Protein AF-A0A0P6SRU5-F1 (afdb_monomer_lite)

Organism: NCBI:txid119224

Foldseek 3Di:
DPVPVVVVVVVVVVVVVVVVVVVVVVVVVVVVVVVVVVVVVVVVVVVVVVVVVVVVVVVVVVPPPDDPPDDDPVCCVQFWDDWDQDPVRWIWTATPVRDIDID

Sequence (103 aa):
MRLTSTTSFVSIFIVYVHYQKQYDTLVTACREKQKKLQEATSALKGQKSKQLRLDGFIQHLKQQDDLITDFNQELWQTSVERLDIKEDKKISLTFKNGVRIDL

pLDDT: mean 82.66, std 11.39, range [49.22, 96.31]

Structure (mmCIF, N/CA/C/O backbone):
data_AF-A0A0P6SRU5-F1
#
_entry.id   AF-A0A0P6SRU5-F1
#
loop_
_atom_site.group_PDB
_atom_site.id
_atom_site.type_symbol
_atom_site.label_atom_id
_atom_site.label_alt_id
_atom_site.label_comp_id
_atom_site.label_asym_id
_atom_site.label_entity_id
_atom_site.label_seq_id
_atom_site.pdbx_PDB_ins_code
_atom_site.Cartn_x
_atom_site.Cartn_y
_atom_site.Cartn_z
_atom_site.occupancy
_atom_site.B_iso_or_equiv
_atom_site.auth_seq_id
_atom_site.auth_comp_id
_atom_site.auth_asym_id
_atom_site.auth_atom_id
_atom_site.pdbx_PDB_model_num
ATOM 1 N N . MET A 1 1 ? 51.635 -3.157 -51.082 1.00 49.22 1 MET A N 1
ATOM 2 C CA . MET A 1 1 ? 50.365 -3.867 -50.807 1.00 49.22 1 MET A CA 1
ATOM 3 C C . MET A 1 1 ? 50.098 -3.888 -49.294 1.00 49.22 1 MET A C 1
ATOM 5 O O . MET A 1 1 ? 50.350 -4.883 -48.641 1.00 49.22 1 MET A O 1
ATOM 9 N N . ARG A 1 2 ? 49.698 -2.754 -48.697 1.00 51.66 2 ARG A N 1
ATOM 10 C CA . ARG A 1 2 ? 49.325 -2.652 -47.261 1.00 51.66 2 ARG A CA 1
ATOM 11 C C . ARG A 1 2 ? 48.122 -1.731 -47.002 1.00 51.66 2 ARG A C 1
ATOM 13 O O . ARG A 1 2 ? 47.619 -1.697 -45.892 1.00 51.66 2 ARG A O 1
ATOM 20 N N . LEU A 1 3 ? 47.639 -1.012 -48.019 1.00 49.69 3 LEU A N 1
ATOM 21 C CA . LEU A 1 3 ? 46.592 0.003 -47.867 1.00 49.69 3 LEU A CA 1
ATOM 22 C C . LEU A 1 3 ? 45.169 -0.588 -47.875 1.00 49.69 3 LEU A C 1
ATOM 24 O O . LEU A 1 3 ? 44.299 -0.058 -47.205 1.00 49.69 3 LEU A O 1
ATOM 28 N N . THR A 1 4 ? 44.925 -1.725 -48.536 1.00 54.84 4 THR A N 1
ATOM 29 C CA . THR A 1 4 ? 43.579 -2.330 -48.623 1.00 54.84 4 THR A CA 1
ATOM 30 C C . THR A 1 4 ? 43.135 -3.034 -47.335 1.00 54.84 4 THR A C 1
ATOM 32 O O . THR A 1 4 ? 41.960 -2.985 -46.980 1.00 54.84 4 THR A O 1
ATOM 35 N N . SER A 1 5 ? 44.068 -3.645 -46.596 1.00 55.62 5 SER A N 1
ATOM 36 C CA . SER A 1 5 ? 43.771 -4.340 -45.332 1.00 55.62 5 SER A CA 1
ATOM 37 C C . SER A 1 5 ? 43.403 -3.364 -44.213 1.00 55.62 5 SER A C 1
ATOM 39 O O . SER A 1 5 ? 42.483 -3.625 -43.441 1.00 55.62 5 SER A O 1
ATOM 41 N N . THR A 1 6 ? 44.093 -2.224 -44.139 1.00 62.38 6 THR A N 1
ATOM 42 C CA . THR A 1 6 ? 43.861 -1.210 -43.104 1.00 62.38 6 THR A CA 1
ATOM 43 C C . THR A 1 6 ? 42.551 -0.461 -43.348 1.00 62.38 6 THR A C 1
ATOM 45 O O . THR A 1 6 ? 41.788 -0.255 -42.410 1.00 62.38 6 THR A O 1
ATOM 48 N N . THR A 1 7 ? 42.227 -0.130 -44.604 1.00 63.41 7 THR A N 1
ATOM 49 C CA . THR A 1 7 ? 40.946 0.508 -44.958 1.00 63.41 7 THR A CA 1
ATOM 50 C C . THR A 1 7 ? 39.745 -0.400 -44.671 1.00 63.41 7 THR A C 1
ATOM 52 O O . THR A 1 7 ? 38.737 0.076 -44.151 1.00 63.41 7 THR A O 1
ATOM 55 N N . SER A 1 8 ? 39.858 -1.707 -44.933 1.00 67.19 8 SER A N 1
ATOM 56 C CA . SER A 1 8 ? 38.783 -2.672 -44.650 1.00 67.19 8 SER A CA 1
ATOM 57 C C . SER A 1 8 ? 38.536 -2.839 -43.143 1.00 67.19 8 SER A C 1
ATOM 59 O O . SER A 1 8 ? 37.396 -2.784 -42.683 1.00 67.19 8 SER A O 1
ATOM 61 N N . PHE A 1 9 ? 39.604 -2.933 -42.343 1.00 77.50 9 PHE A N 1
ATOM 62 C CA . PHE A 1 9 ? 39.497 -3.058 -40.886 1.00 77.50 9 PHE A CA 1
ATOM 63 C C . PHE A 1 9 ? 38.893 -1.810 -40.226 1.00 77.50 9 PHE A C 1
ATOM 65 O O . PHE A 1 9 ? 38.015 -1.925 -39.374 1.00 77.50 9 PHE A O 1
ATOM 72 N N . VAL A 1 10 ? 39.308 -0.613 -40.656 1.00 78.62 10 VAL A N 1
ATOM 73 C CA . VAL A 1 10 ? 38.757 0.654 -40.146 1.00 78.62 10 VAL A CA 1
ATOM 74 C C . VAL A 1 10 ? 37.270 0.784 -40.485 1.00 78.62 10 VAL A C 1
ATOM 76 O O . VAL A 1 10 ? 36.490 1.204 -39.636 1.00 78.62 10 VAL A O 1
ATOM 79 N N . SER A 1 11 ? 36.850 0.376 -41.686 1.00 81.94 11 SER A N 1
ATOM 80 C CA . SER A 1 11 ? 35.438 0.423 -42.081 1.00 81.94 11 SER A CA 1
ATOM 81 C C . SER A 1 11 ? 34.571 -0.525 -41.240 1.00 81.94 11 SER A C 1
ATOM 83 O O . SER A 1 11 ? 33.546 -0.105 -40.704 1.00 81.94 11 SER A O 1
ATOM 85 N N . ILE A 1 12 ? 35.024 -1.766 -41.024 1.00 82.25 12 ILE A N 1
ATOM 86 C CA . ILE A 1 12 ? 34.338 -2.738 -40.155 1.00 82.25 12 ILE A CA 1
ATOM 87 C C . ILE A 1 12 ? 34.268 -2.227 -38.713 1.00 82.25 12 ILE A C 1
ATOM 89 O O . ILE A 1 12 ? 33.218 -2.319 -38.080 1.00 82.25 12 ILE A O 1
ATOM 93 N N . PHE A 1 13 ? 35.354 -1.645 -38.202 1.00 89.19 13 PHE A N 1
ATOM 94 C CA . PHE A 1 13 ? 35.386 -1.082 -36.855 1.00 89.19 13 PHE A CA 1
ATOM 95 C C . PHE A 1 13 ? 34.397 0.082 -36.692 1.00 89.19 13 PHE A C 1
ATOM 97 O O . PHE A 1 13 ? 33.670 0.130 -35.703 1.00 89.19 13 PHE A O 1
ATOM 104 N N . ILE A 1 14 ? 34.295 0.981 -37.677 1.00 88.19 14 ILE A N 1
ATOM 105 C CA . ILE A 1 14 ? 33.317 2.082 -37.658 1.00 88.19 14 ILE A CA 1
ATOM 106 C C . ILE A 1 14 ? 31.880 1.541 -37.651 1.00 88.19 14 ILE A C 1
ATOM 108 O O . ILE A 1 14 ? 31.052 2.010 -36.868 1.00 88.19 14 ILE A O 1
ATOM 112 N N . VAL A 1 15 ? 31.585 0.535 -38.481 1.00 90.12 15 VAL A N 1
ATOM 113 C CA . VAL A 1 15 ? 30.259 -0.107 -38.524 1.00 90.12 15 VAL A CA 1
ATOM 114 C C . VAL A 1 15 ? 29.941 -0.792 -37.196 1.00 90.12 15 VAL A C 1
ATOM 116 O O . VAL A 1 15 ? 28.841 -0.626 -36.670 1.00 90.12 15 VAL A O 1
ATOM 119 N N . TYR A 1 16 ? 30.909 -1.503 -36.617 1.00 91.88 16 TYR A N 1
ATOM 120 C CA . TYR A 1 16 ? 30.761 -2.163 -35.323 1.00 91.88 16 TYR A CA 1
ATOM 121 C C . TYR A 1 16 ? 30.463 -1.160 -34.202 1.00 91.88 16 TYR A C 1
ATOM 123 O O . TYR A 1 16 ? 29.503 -1.339 -33.457 1.00 91.88 16 TYR A O 1
ATOM 131 N N . VAL A 1 17 ? 31.224 -0.064 -34.120 1.00 91.94 17 VAL A N 1
ATOM 132 C CA . VAL A 1 17 ? 31.014 0.991 -33.116 1.00 91.94 17 VAL A CA 1
ATOM 133 C C . VAL A 1 17 ? 29.647 1.661 -33.292 1.00 91.94 17 VAL A C 1
ATOM 135 O O . VAL A 1 17 ? 28.957 1.925 -32.305 1.00 91.94 17 VAL A O 1
ATOM 138 N N . HIS A 1 18 ? 29.216 1.905 -34.534 1.00 91.62 18 HIS A N 1
ATOM 139 C CA . HIS A 1 18 ? 27.888 2.457 -34.802 1.00 91.62 18 HIS A CA 1
ATOM 140 C C . HIS A 1 18 ? 26.778 1.507 -34.339 1.00 91.62 18 HIS A C 1
ATOM 142 O O . HIS A 1 18 ? 25.842 1.930 -33.660 1.00 91.62 18 HIS A O 1
ATOM 148 N N . TYR A 1 19 ? 26.901 0.222 -34.668 1.00 92.19 19 TYR A N 1
ATOM 149 C CA . TYR A 1 19 ? 25.939 -0.798 -34.267 1.00 92.19 19 TYR A CA 1
ATOM 150 C C . TYR A 1 19 ? 25.869 -0.947 -32.744 1.00 92.19 19 TYR A C 1
ATOM 152 O O . TYR A 1 19 ? 24.776 -0.943 -32.176 1.00 92.19 19 TYR A O 1
ATOM 160 N N . GLN A 1 20 ? 27.022 -0.994 -32.070 1.00 93.62 20 GLN A N 1
ATOM 161 C CA . GLN A 1 20 ? 27.089 -1.100 -30.614 1.00 93.62 20 GLN A CA 1
ATOM 162 C C . GLN A 1 20 ? 26.365 0.072 -29.940 1.00 93.62 20 GLN A C 1
ATOM 164 O O . GLN A 1 20 ? 25.573 -0.137 -29.029 1.00 93.62 20 GLN A O 1
ATOM 169 N N . LYS A 1 21 ? 26.538 1.300 -30.444 1.00 93.88 21 LYS A N 1
ATOM 170 C CA . LYS A 1 21 ? 25.867 2.486 -29.894 1.00 93.88 21 LYS A CA 1
ATOM 171 C C . LYS A 1 21 ? 24.339 2.412 -30.004 1.00 93.88 21 LYS A C 1
ATOM 173 O O . LYS A 1 21 ? 23.633 2.799 -29.071 1.00 93.88 21 LYS A O 1
ATOM 178 N N . GLN A 1 22 ? 23.824 1.929 -31.134 1.00 93.81 22 GLN A N 1
ATOM 179 C CA . GLN A 1 22 ? 22.381 1.747 -31.335 1.00 93.81 22 GLN A CA 1
ATOM 180 C C . GLN A 1 22 ? 21.833 0.657 -30.408 1.00 93.81 22 GLN A C 1
ATOM 182 O O . GLN A 1 22 ? 20.794 0.836 -29.771 1.00 93.81 22 GLN A O 1
ATOM 187 N N . TYR A 1 23 ? 22.570 -0.446 -30.282 1.00 94.38 23 TYR A N 1
ATOM 188 C CA . TYR A 1 23 ? 22.219 -1.541 -29.389 1.00 94.38 23 TYR A CA 1
ATOM 189 C C . TYR A 1 23 ? 22.206 -1.103 -27.918 1.00 94.38 23 TYR A C 1
ATOM 191 O O . TYR A 1 23 ? 21.214 -1.313 -27.222 1.00 94.38 23 TYR A O 1
ATOM 199 N N . ASP A 1 24 ? 23.253 -0.415 -27.461 1.00 95.06 24 ASP A N 1
ATOM 200 C CA . ASP A 1 24 ? 23.375 0.081 -26.087 1.00 95.06 24 ASP A CA 1
ATOM 201 C C . ASP A 1 24 ? 22.248 1.065 -25.744 1.00 95.06 24 ASP A C 1
ATOM 203 O O . ASP A 1 24 ? 21.680 1.022 -24.647 1.00 95.06 24 ASP A O 1
ATOM 207 N N . THR A 1 25 ? 21.856 1.904 -26.707 1.00 94.94 25 THR A N 1
ATOM 208 C CA . THR A 1 25 ? 20.708 2.813 -26.573 1.00 94.94 25 THR A CA 1
ATOM 209 C C . THR A 1 25 ? 19.410 2.033 -26.355 1.00 94.94 25 THR A C 1
ATOM 211 O O . THR A 1 25 ? 18.643 2.334 -25.436 1.00 94.94 25 THR A O 1
ATOM 214 N N . LEU A 1 26 ? 19.176 0.991 -27.158 1.00 93.38 26 LEU A N 1
ATOM 215 C CA . LEU A 1 26 ? 17.974 0.165 -27.064 1.00 93.38 26 LEU A CA 1
ATOM 216 C C . LEU A 1 26 ? 17.919 -0.618 -25.744 1.00 93.38 26 LEU A C 1
ATOM 218 O O . LEU A 1 26 ? 16.875 -0.659 -25.088 1.00 93.38 26 LEU A O 1
ATOM 222 N N . VAL A 1 27 ? 19.047 -1.195 -25.321 1.00 95.75 27 VAL A N 1
ATOM 223 C CA . VAL A 1 27 ? 19.161 -1.916 -24.046 1.00 95.75 27 VAL A CA 1
ATOM 224 C C . VAL A 1 27 ? 18.910 -0.978 -22.872 1.00 95.75 27 VAL A C 1
ATOM 226 O O . VAL A 1 27 ? 18.184 -1.345 -21.947 1.00 95.75 27 VAL A O 1
ATOM 229 N N . THR A 1 28 ? 19.453 0.239 -22.914 1.00 95.19 28 THR A N 1
ATOM 230 C CA . THR A 1 28 ? 19.244 1.243 -21.861 1.00 95.19 28 THR A CA 1
ATOM 231 C C . THR A 1 28 ? 17.765 1.605 -21.746 1.00 95.19 28 THR A C 1
ATOM 233 O O . THR A 1 28 ? 17.187 1.478 -20.666 1.00 95.19 28 THR A O 1
ATOM 236 N N . ALA A 1 29 ? 17.108 1.925 -22.865 1.00 95.12 29 ALA A N 1
ATOM 237 C CA . ALA A 1 29 ? 15.680 2.234 -22.880 1.00 95.12 29 ALA A CA 1
ATOM 238 C C . ALA A 1 29 ? 14.811 1.057 -22.394 1.00 95.12 29 ALA A C 1
ATOM 240 O O . ALA A 1 29 ? 13.817 1.253 -21.690 1.00 95.12 29 ALA A O 1
ATOM 241 N N . CYS A 1 30 ? 15.181 -0.180 -22.738 1.00 95.06 30 CYS A N 1
ATOM 242 C CA . CYS A 1 30 ? 14.482 -1.374 -22.268 1.00 95.06 30 CYS A CA 1
ATOM 243 C C . CYS A 1 30 ? 14.639 -1.565 -20.753 1.00 95.06 30 CYS A C 1
ATOM 245 O O . CYS A 1 30 ? 13.648 -1.798 -20.057 1.00 95.06 30 CYS A O 1
ATOM 247 N N . ARG A 1 31 ? 15.860 -1.418 -20.223 1.00 94.81 31 ARG A N 1
ATOM 248 C CA . ARG A 1 31 ? 16.139 -1.524 -18.781 1.00 94.81 31 ARG A CA 1
ATOM 249 C C . ARG A 1 31 ? 15.388 -0.467 -17.978 1.00 94.81 31 ARG A C 1
ATOM 251 O O . ARG A 1 31 ? 14.818 -0.786 -16.938 1.00 94.81 31 ARG A O 1
ATOM 258 N N . GLU A 1 32 ? 15.325 0.766 -18.471 1.00 96.31 32 GLU A N 1
ATOM 259 C CA . GLU A 1 32 ? 14.559 1.835 -17.824 1.00 96.31 32 GLU A CA 1
ATOM 260 C C . GLU A 1 32 ? 13.062 1.518 -17.755 1.00 96.31 32 GLU A C 1
ATOM 262 O O . GLU A 1 32 ? 12.439 1.677 -16.702 1.00 96.31 32 GLU A O 1
ATOM 267 N N . LYS A 1 33 ? 12.475 1.029 -18.855 1.00 94.06 33 LYS A N 1
ATOM 268 C CA . LYS A 1 33 ? 11.065 0.610 -18.878 1.00 94.06 33 LYS A CA 1
ATOM 269 C C . LYS A 1 33 ? 10.807 -0.561 -17.929 1.00 94.06 33 LYS A C 1
ATOM 271 O O . LYS A 1 33 ? 9.818 -0.537 -17.199 1.00 94.06 33 LYS A O 1
ATOM 276 N N . GLN A 1 34 ? 11.702 -1.548 -17.896 1.00 93.94 34 GLN A N 1
ATOM 277 C CA . GLN A 1 34 ? 11.603 -2.691 -16.988 1.00 93.94 34 GLN A CA 1
ATOM 278 C C . GLN A 1 34 ? 11.645 -2.253 -15.519 1.00 93.94 34 GLN A C 1
ATOM 280 O O . GLN A 1 34 ? 10.831 -2.718 -14.723 1.00 93.94 34 GLN A O 1
ATOM 285 N N . LYS A 1 35 ? 12.536 -1.317 -15.169 1.00 96.00 35 LYS A N 1
ATOM 286 C CA . LYS A 1 35 ? 12.631 -0.767 -13.811 1.00 96.00 35 LYS A CA 1
ATOM 287 C C . LYS A 1 35 ? 11.328 -0.086 -13.387 1.00 96.00 35 LYS A C 1
ATOM 289 O O . LYS A 1 35 ? 10.779 -0.422 -12.341 1.00 96.00 35 LYS A O 1
ATOM 294 N N . LYS A 1 36 ? 10.780 0.795 -14.234 1.00 94.88 36 LYS A N 1
ATOM 295 C CA . LYS A 1 36 ? 9.496 1.472 -13.968 1.00 94.88 36 LYS A CA 1
ATOM 296 C C . LYS A 1 36 ? 8.348 0.476 -13.781 1.00 94.88 36 LYS A C 1
ATOM 298 O O . LYS A 1 36 ? 7.513 0.649 -12.896 1.00 94.88 36 LYS A O 1
ATOM 303 N N . LEU A 1 37 ? 8.318 -0.590 -14.582 1.00 93.69 37 LEU A N 1
ATOM 304 C CA . LEU A 1 37 ? 7.311 -1.645 -14.460 1.00 93.69 37 LEU A CA 1
ATOM 305 C C . LEU A 1 37 ? 7.444 -2.413 -13.138 1.00 93.69 37 LEU A C 1
ATOM 307 O O . LEU A 1 37 ? 6.437 -2.686 -12.482 1.00 93.69 37 LEU A O 1
ATOM 311 N N . GLN A 1 38 ? 8.668 -2.741 -12.723 1.00 94.31 38 GLN A N 1
ATOM 312 C CA . GLN A 1 38 ? 8.922 -3.421 -11.454 1.00 94.31 38 GLN A CA 1
ATOM 313 C C . GLN A 1 38 ? 8.507 -2.561 -10.250 1.00 94.31 38 GLN A C 1
ATOM 315 O O . GLN A 1 38 ? 7.882 -3.071 -9.316 1.00 94.31 38 GLN A O 1
ATOM 320 N N . GLU A 1 39 ? 8.807 -1.262 -10.282 1.00 93.56 39 GLU A N 1
ATOM 321 C CA . GLU A 1 39 ? 8.407 -0.302 -9.247 1.00 93.56 39 GLU A CA 1
ATOM 322 C C . 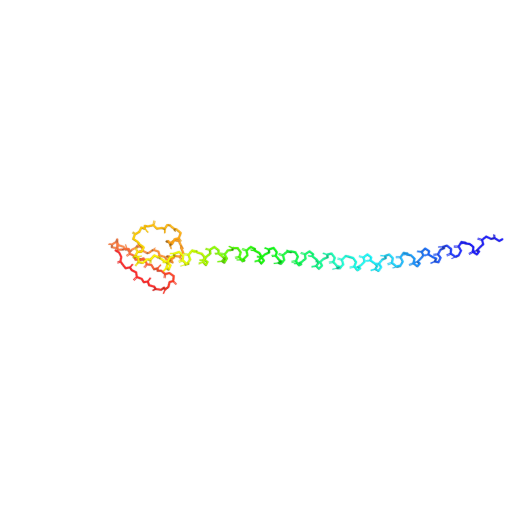GLU A 1 39 ? 6.879 -0.207 -9.141 1.00 93.56 39 GLU A C 1
ATOM 324 O O . GLU A 1 39 ? 6.319 -0.397 -8.059 1.00 93.56 39 GLU A O 1
ATOM 329 N N . ALA A 1 40 ? 6.189 -0.020 -10.272 1.00 90.94 40 ALA A N 1
ATOM 330 C CA . ALA A 1 40 ? 4.728 0.037 -10.318 1.00 90.94 40 ALA A CA 1
ATOM 331 C C . ALA A 1 40 ? 4.078 -1.268 -9.825 1.00 90.94 40 ALA A C 1
ATOM 333 O O . ALA A 1 40 ? 3.134 -1.243 -9.034 1.00 90.94 40 ALA A O 1
ATOM 334 N N . THR A 1 41 ? 4.618 -2.420 -10.232 1.00 90.62 41 THR A N 1
ATOM 335 C CA . THR A 1 41 ? 4.134 -3.739 -9.792 1.00 90.62 41 THR A CA 1
ATOM 336 C C . THR A 1 41 ? 4.306 -3.923 -8.286 1.00 90.62 41 THR A C 1
ATOM 338 O O . THR A 1 41 ? 3.416 -4.445 -7.614 1.00 90.62 41 THR A O 1
ATOM 341 N N . SER A 1 42 ? 5.429 -3.465 -7.732 1.00 89.06 42 SER A N 1
ATOM 342 C CA . SER A 1 42 ? 5.703 -3.545 -6.295 1.00 89.06 42 SER A CA 1
ATOM 343 C C . SER A 1 42 ? 4.753 -2.655 -5.492 1.00 89.06 42 SER A C 1
ATOM 345 O O . SER A 1 42 ? 4.191 -3.105 -4.490 1.00 89.06 42 SER A O 1
ATOM 347 N N . ALA A 1 43 ? 4.499 -1.431 -5.963 1.00 86.81 43 ALA A N 1
ATOM 348 C CA . ALA A 1 43 ? 3.521 -0.530 -5.356 1.00 86.81 43 ALA A CA 1
ATOM 349 C C . ALA A 1 43 ? 2.108 -1.139 -5.368 1.00 86.81 43 ALA A C 1
ATOM 351 O O . ALA A 1 43 ? 1.429 -1.172 -4.338 1.00 86.81 43 ALA A O 1
ATOM 352 N N . LEU A 1 44 ? 1.700 -1.713 -6.503 1.00 87.50 44 LEU A N 1
ATOM 353 C CA . LEU A 1 44 ? 0.402 -2.366 -6.664 1.00 87.50 44 LEU A CA 1
ATOM 354 C C . LEU A 1 44 ? 0.265 -3.609 -5.774 1.00 87.50 44 LEU A C 1
ATOM 356 O O . LEU A 1 44 ? -0.787 -3.823 -5.173 1.00 87.50 44 LEU A O 1
ATOM 360 N N . LYS A 1 45 ? 1.332 -4.405 -5.619 1.00 87.62 45 LYS A N 1
ATOM 361 C CA . LYS A 1 45 ? 1.358 -5.533 -4.675 1.00 87.62 45 LYS A CA 1
ATOM 362 C C . LYS A 1 45 ? 1.155 -5.052 -3.237 1.00 87.62 45 LYS A C 1
ATOM 364 O O . LYS A 1 45 ? 0.354 -5.633 -2.511 1.00 87.62 45 LYS A O 1
ATOM 369 N N . GLY A 1 46 ? 1.827 -3.970 -2.838 1.00 80.62 46 GLY A N 1
ATOM 370 C CA . GLY A 1 46 ? 1.655 -3.364 -1.516 1.00 80.62 46 GLY A CA 1
ATOM 371 C C . GLY A 1 46 ? 0.221 -2.891 -1.260 1.00 80.62 46 GLY A C 1
ATOM 372 O O . GLY A 1 46 ? -0.328 -3.142 -0.185 1.00 80.62 46 GLY A O 1
ATOM 373 N N . GLN A 1 47 ? -0.406 -2.256 -2.253 1.00 83.00 47 GLN A N 1
ATOM 374 C CA . GLN A 1 47 ? -1.801 -1.817 -2.178 1.00 83.00 47 GLN A CA 1
ATOM 375 C C . GLN A 1 47 ? -2.772 -3.001 -2.079 1.00 83.00 47 GLN A C 1
ATOM 377 O O . GLN A 1 47 ? -3.612 -3.017 -1.181 1.00 83.00 47 GLN A O 1
ATOM 382 N N . LYS A 1 48 ? -2.614 -4.026 -2.927 1.00 79.19 48 LYS A N 1
ATOM 383 C CA . LYS A 1 48 ? -3.441 -5.243 -2.886 1.00 79.19 48 LYS A CA 1
ATOM 384 C C . LYS A 1 48 ? -3.343 -5.966 -1.546 1.00 79.19 48 LYS A C 1
ATOM 386 O O . LYS A 1 48 ? -4.361 -6.369 -0.999 1.00 79.19 48 LYS A O 1
ATOM 391 N N . SER A 1 49 ? -2.145 -6.079 -0.973 1.00 76.12 49 SER A N 1
ATOM 392 C CA . SER A 1 49 ? -1.978 -6.690 0.350 1.00 76.12 49 SER A CA 1
ATOM 393 C C . SER A 1 49 ? -2.673 -5.899 1.460 1.00 76.12 49 SER A C 1
ATOM 395 O O . SER A 1 49 ? -3.174 -6.500 2.404 1.00 76.12 49 SER A O 1
ATOM 397 N N . LYS A 1 50 ? -2.706 -4.560 1.378 1.00 72.69 50 LYS A N 1
ATOM 398 C CA . LYS A 1 50 ? -3.469 -3.728 2.325 1.00 72.69 50 LYS A CA 1
ATOM 399 C C . LYS A 1 50 ? -4.973 -3.946 2.162 1.00 72.69 50 LYS A C 1
ATOM 401 O O . LYS A 1 50 ? -5.655 -4.121 3.165 1.00 72.69 50 LYS A O 1
ATOM 406 N N . GLN A 1 51 ? -5.456 -3.979 0.921 1.00 73.50 51 GLN A N 1
ATOM 407 C CA . GLN A 1 51 ? -6.864 -4.217 0.609 1.00 73.50 51 GLN A CA 1
ATOM 408 C 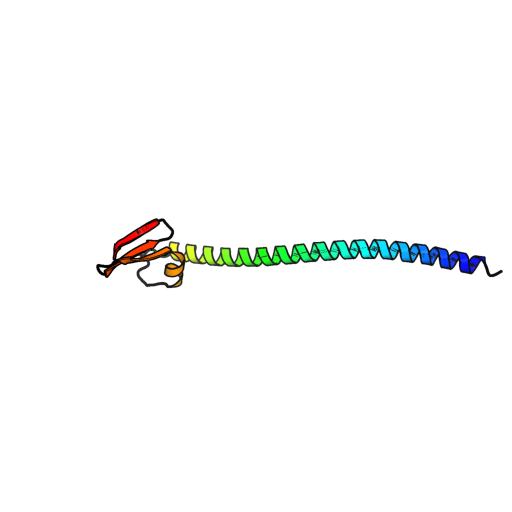C . GLN A 1 51 ? -7.336 -5.581 1.128 1.00 73.50 51 GLN A C 1
ATOM 410 O O . GLN A 1 51 ? -8.299 -5.630 1.877 1.00 73.50 51 GLN A O 1
ATOM 415 N N . LEU A 1 52 ? -6.598 -6.660 0.847 1.00 76.94 52 LEU A N 1
ATOM 416 C CA . LEU A 1 52 ? -6.943 -8.007 1.321 1.00 76.94 52 LEU A CA 1
ATOM 417 C C . LEU A 1 52 ? -7.049 -8.100 2.851 1.00 76.94 52 LEU A C 1
ATOM 419 O O . LEU A 1 52 ? -7.917 -8.799 3.364 1.00 76.94 52 LEU A O 1
ATOM 423 N N . ARG A 1 53 ? -6.184 -7.389 3.590 1.00 72.12 53 AR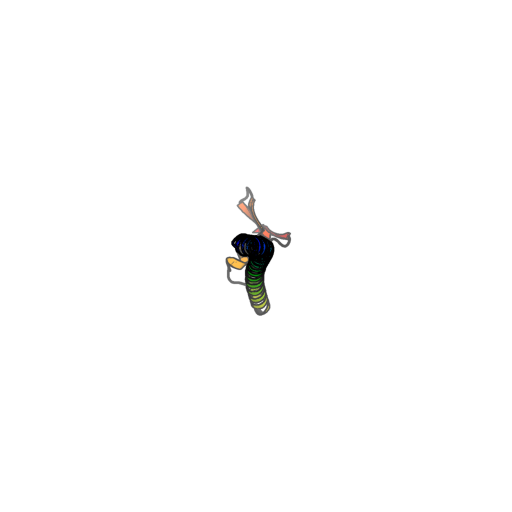G A N 1
ATOM 424 C CA . ARG A 1 53 ? -6.276 -7.337 5.058 1.00 72.12 53 ARG A CA 1
ATOM 425 C C . ARG A 1 53 ? -7.535 -6.615 5.528 1.00 72.12 53 ARG A C 1
ATOM 427 O O . ARG A 1 53 ? -8.178 -7.090 6.456 1.00 72.12 53 ARG A O 1
ATOM 434 N N . LEU A 1 54 ? -7.881 -5.495 4.894 1.00 72.25 54 LEU A N 1
ATOM 435 C CA . LEU A 1 54 ? -9.099 -4.750 5.216 1.00 72.25 54 LEU A CA 1
ATOM 436 C C . L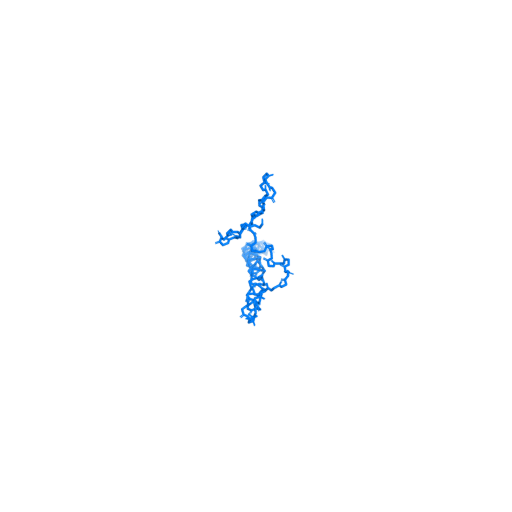EU A 1 54 ? -10.357 -5.548 4.868 1.00 72.25 54 LEU A C 1
ATOM 438 O O . LEU A 1 54 ? -11.277 -5.592 5.674 1.00 72.25 54 LEU A O 1
ATOM 442 N N . ASP A 1 55 ? -10.378 -6.223 3.721 1.00 73.12 55 ASP A N 1
ATOM 443 C CA . ASP A 1 55 ? -11.506 -7.061 3.309 1.00 73.12 55 ASP A CA 1
ATOM 444 C C . ASP A 1 55 ? -11.713 -8.224 4.291 1.00 73.12 55 ASP A C 1
ATOM 446 O O . ASP A 1 55 ? -12.837 -8.468 4.728 1.00 73.12 55 ASP A O 1
ATOM 450 N N . GLY A 1 56 ? -10.628 -8.890 4.708 1.00 76.19 56 GLY A N 1
ATOM 451 C CA . GLY A 1 56 ? -10.682 -9.946 5.723 1.00 76.19 56 GLY A CA 1
ATOM 452 C C . GLY A 1 56 ? -11.161 -9.435 7.083 1.00 76.19 56 GLY A C 1
ATOM 453 O O . GLY A 1 56 ? -11.977 -10.081 7.736 1.00 76.19 56 GLY A O 1
ATOM 454 N N . PHE A 1 57 ? -10.716 -8.243 7.481 1.00 70.88 57 PHE A N 1
ATOM 455 C CA . PHE A 1 57 ? -11.183 -7.587 8.697 1.00 70.88 57 PHE A CA 1
ATOM 456 C C . PHE A 1 57 ? -12.681 -7.259 8.636 1.00 70.88 57 PHE A C 1
ATOM 458 O O . PHE A 1 57 ? -13.424 -7.629 9.537 1.00 70.88 57 PHE A O 1
ATOM 465 N N . ILE A 1 58 ? -13.159 -6.654 7.543 1.00 75.31 58 ILE A N 1
ATOM 466 C CA . ILE A 1 58 ? -14.587 -6.362 7.334 1.00 75.31 58 ILE A CA 1
ATOM 467 C C . ILE A 1 58 ? -15.415 -7.649 7.339 1.00 75.31 58 ILE A C 1
ATOM 469 O O . ILE A 1 58 ? -16.508 -7.676 7.901 1.00 75.31 58 ILE A O 1
ATOM 473 N N . GLN A 1 59 ? -14.917 -8.717 6.713 1.00 78.12 59 GLN A N 1
ATOM 474 C CA . GLN A 1 59 ? -15.598 -10.005 6.710 1.00 78.12 59 GLN A CA 1
ATOM 475 C C . GLN A 1 59 ? -15.715 -10.580 8.124 1.00 78.12 59 GLN A C 1
ATOM 477 O O . GLN A 1 59 ? -16.782 -11.075 8.471 1.00 78.12 59 GLN A O 1
ATOM 482 N N . HIS A 1 60 ? -14.664 -10.469 8.939 1.00 76.69 60 HIS A N 1
ATOM 483 C CA . HIS A 1 60 ? -14.704 -10.895 10.334 1.00 76.69 60 HIS A CA 1
ATOM 484 C C . HIS A 1 60 ? -15.784 -10.141 11.118 1.00 76.69 60 HIS A C 1
ATOM 486 O O . HIS A 1 60 ? -16.602 -10.778 11.770 1.00 76.69 60 HIS A O 1
ATOM 492 N N . LEU A 1 61 ? -15.869 -8.813 10.964 1.00 73.19 61 LEU A N 1
ATOM 493 C CA . LEU A 1 61 ? -16.913 -8.001 11.609 1.00 73.19 61 LEU A CA 1
ATOM 494 C C . LEU A 1 61 ? -18.325 -8.413 11.176 1.00 73.19 61 LEU A C 1
ATOM 496 O O . LEU A 1 61 ? -19.226 -8.470 12.000 1.00 73.19 61 LEU A O 1
ATOM 500 N N . LYS A 1 62 ? -18.527 -8.716 9.888 1.00 73.81 62 LYS A N 1
ATOM 501 C CA . LYS A 1 62 ? -19.831 -9.153 9.359 1.00 73.81 62 LYS A CA 1
ATOM 502 C C . LYS A 1 62 ? -20.259 -10.541 9.837 1.00 73.81 62 LYS A C 1
ATOM 504 O O . LYS A 1 62 ? -21.440 -10.849 9.754 1.00 73.81 62 LYS A O 1
ATOM 509 N N . GLN A 1 63 ? -19.311 -11.388 10.234 1.00 80.62 63 GLN A N 1
ATOM 510 C CA . GLN A 1 63 ? -19.573 -12.737 10.743 1.00 80.62 63 GLN A CA 1
ATOM 511 C C . GLN A 1 63 ? -19.885 -12.752 12.243 1.00 80.62 63 GLN A C 1
ATOM 513 O O . GLN A 1 63 ? -20.278 -13.794 12.758 1.00 80.62 63 GLN A O 1
ATOM 518 N N . GLN A 1 64 ? -19.685 -11.637 12.949 1.00 72.44 64 GLN A N 1
ATOM 519 C CA . GLN A 1 64 ? -20.117 -11.519 14.336 1.00 72.44 64 GLN A CA 1
ATOM 520 C C . GLN A 1 64 ? -21.628 -11.259 14.357 1.00 72.44 64 GLN A C 1
ATOM 522 O O . GLN A 1 64 ? -22.085 -10.224 13.878 1.00 72.44 64 GLN A O 1
ATOM 527 N N . ASP A 1 65 ? -22.392 -12.220 14.883 1.00 62.75 65 ASP A N 1
ATOM 528 C CA . ASP A 1 65 ? -23.853 -12.118 15.038 1.00 62.75 65 ASP A CA 1
ATOM 529 C C . ASP A 1 65 ? -24.260 -11.188 16.199 1.00 62.75 65 ASP A C 1
ATOM 531 O O . ASP A 1 65 ? -25.375 -10.667 16.217 1.00 62.75 65 ASP A O 1
ATOM 535 N N . ASP A 1 66 ? -23.344 -10.943 17.141 1.00 69.62 66 ASP A N 1
ATOM 536 C CA . ASP A 1 66 ? -23.538 -10.056 18.288 1.00 69.62 66 ASP A CA 1
ATOM 537 C C . ASP A 1 66 ? -22.875 -8.686 18.088 1.00 69.62 66 ASP A C 1
ATOM 539 O O . ASP A 1 66 ? -21.893 -8.527 17.356 1.00 69.62 66 ASP A O 1
ATOM 543 N N . LEU A 1 67 ? -23.410 -7.679 18.789 1.00 66.44 67 LEU A N 1
ATOM 544 C CA . LEU A 1 67 ? -22.784 -6.362 18.914 1.00 66.44 67 LEU A CA 1
ATOM 545 C C . LEU A 1 67 ? -21.321 -6.522 19.340 1.00 66.44 67 LEU A C 1
ATOM 547 O O . LEU A 1 67 ? -21.006 -7.291 20.243 1.00 66.44 67 LEU A O 1
ATOM 551 N N . ILE A 1 68 ? -20.428 -5.747 18.724 1.00 69.00 68 ILE A N 1
ATOM 552 C CA . ILE A 1 68 ? -19.030 -5.671 19.154 1.00 69.00 68 ILE A CA 1
ATOM 553 C C . ILE A 1 68 ? -19.010 -4.972 20.514 1.00 69.00 68 ILE A C 1
ATOM 555 O O . ILE A 1 68 ? -19.015 -3.744 20.596 1.00 69.00 68 ILE A O 1
ATOM 559 N N . THR A 1 69 ? -19.064 -5.763 21.580 1.00 69.06 69 THR A N 1
ATOM 560 C CA . THR A 1 69 ? -19.131 -5.271 22.959 1.00 69.06 69 THR A CA 1
ATOM 561 C C . THR A 1 69 ? -17.755 -5.052 23.575 1.00 69.06 69 THR A C 1
ATOM 563 O O . THR A 1 69 ? -17.626 -4.259 24.505 1.00 69.06 69 THR A O 1
ATOM 566 N N . ASP A 1 70 ? -16.724 -5.715 23.048 1.00 72.31 70 ASP A N 1
ATOM 567 C CA . ASP A 1 70 ? -15.350 -5.557 23.515 1.00 72.31 70 ASP A CA 1
ATOM 568 C C . ASP A 1 70 ? -14.645 -4.391 22.822 1.00 72.31 70 ASP A C 1
ATOM 570 O O . ASP A 1 70 ? -14.735 -4.191 21.606 1.00 72.31 70 ASP A O 1
ATOM 574 N N . PHE A 1 71 ? -13.886 -3.625 23.606 1.00 66.75 71 PHE A N 1
ATOM 575 C CA . PHE A 1 71 ? -13.067 -2.550 23.067 1.00 66.75 71 PHE A CA 1
ATOM 576 C C . PHE A 1 71 ? -11.976 -3.115 22.151 1.00 66.75 71 PHE A C 1
ATOM 578 O O . PHE A 1 71 ? -11.105 -3.873 22.578 1.00 66.75 71 PHE A O 1
ATOM 585 N N . ASN A 1 72 ? -11.977 -2.673 20.896 1.00 76.00 72 ASN A N 1
ATOM 586 C CA . ASN A 1 72 ? -10.939 -2.982 19.924 1.00 76.00 72 ASN A CA 1
ATOM 587 C C . ASN A 1 72 ? -10.270 -1.683 19.463 1.00 76.00 72 ASN A C 1
ATOM 589 O O . ASN A 1 72 ? -10.891 -0.824 18.833 1.00 76.00 72 ASN A O 1
ATOM 593 N N . GLN A 1 73 ? -8.977 -1.554 19.758 1.00 76.44 73 GLN A N 1
ATOM 594 C CA . GLN A 1 73 ? -8.191 -0.365 19.443 1.00 76.44 73 GLN A CA 1
ATOM 595 C C . GLN A 1 73 ? -8.093 -0.088 17.933 1.00 76.44 73 GLN A C 1
ATOM 597 O O . GLN A 1 73 ? -8.130 1.074 17.528 1.00 76.44 73 GLN A O 1
ATOM 602 N N . GLU A 1 74 ? -7.994 -1.119 17.088 1.00 76.25 74 GLU A N 1
ATOM 603 C CA . GLU A 1 74 ? -7.939 -0.949 15.629 1.00 76.25 74 GLU A CA 1
ATOM 604 C C . GLU A 1 74 ? -9.281 -0.444 15.080 1.00 76.25 74 GLU A C 1
ATOM 606 O O . GLU A 1 74 ? -9.318 0.473 14.252 1.00 76.25 74 GLU A O 1
ATOM 611 N N . LEU A 1 75 ? -10.399 -0.967 15.598 1.00 76.81 75 LEU A N 1
ATOM 612 C CA . LEU A 1 75 ? -11.735 -0.450 15.281 1.00 76.81 75 LEU A CA 1
ATOM 613 C C . LEU A 1 75 ? -11.898 0.992 15.743 1.00 76.81 75 LEU A C 1
ATOM 615 O O . LEU A 1 75 ? -12.396 1.828 14.992 1.00 76.81 75 LEU A O 1
ATOM 619 N N . TRP A 1 76 ? -11.436 1.307 16.948 1.00 79.06 76 TRP A N 1
ATOM 620 C CA . TRP A 1 76 ? -11.518 2.654 17.495 1.00 79.06 76 TRP A CA 1
ATOM 621 C C . TRP A 1 76 ? -10.759 3.669 16.629 1.00 79.06 76 TRP A C 1
ATOM 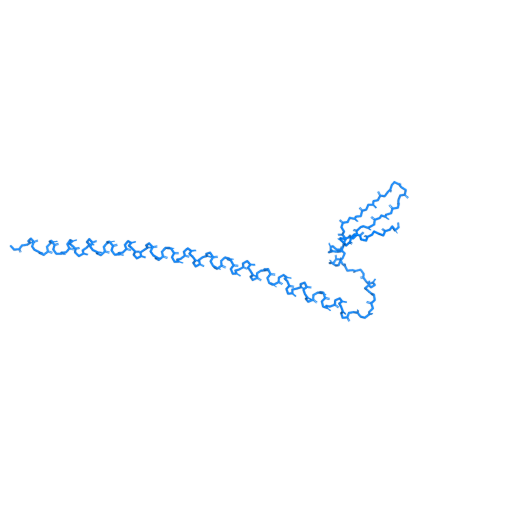623 O O . TRP A 1 76 ? -11.320 4.687 16.227 1.00 79.06 76 TRP A O 1
ATOM 633 N N . GLN A 1 77 ? -9.513 3.361 16.254 1.00 79.25 77 GLN A N 1
ATOM 634 C CA . GLN A 1 77 ? -8.682 4.228 15.405 1.00 79.25 77 GLN A CA 1
ATOM 635 C C . GLN A 1 77 ? -9.245 4.406 13.986 1.00 79.25 77 GLN A C 1
ATOM 637 O O . GLN A 1 77 ? -9.072 5.453 13.349 1.00 79.25 77 GLN A O 1
ATOM 642 N N . THR A 1 78 ? -9.911 3.381 13.457 1.00 80.31 78 THR A N 1
ATOM 643 C CA . THR A 1 78 ? -10.521 3.449 12.126 1.00 80.31 78 THR A CA 1
ATOM 644 C C . THR A 1 78 ? -11.868 4.163 12.142 1.00 80.31 78 THR A C 1
ATOM 646 O O . THR A 1 78 ? -12.151 4.871 11.175 1.00 80.31 78 THR A O 1
ATOM 649 N N . SER A 1 79 ? -12.635 4.064 13.230 1.00 83.25 79 SER A N 1
ATOM 650 C CA . SER A 1 79 ? -14.015 4.557 13.320 1.00 83.25 79 SER A CA 1
ATOM 651 C C . SER A 1 79 ? -14.132 5.992 13.840 1.00 83.25 79 SER A C 1
ATOM 653 O O . SER A 1 79 ? -14.991 6.736 13.367 1.00 83.25 79 SER A O 1
ATOM 655 N N . VAL A 1 80 ? -13.280 6.406 14.784 1.00 86.19 80 VAL A N 1
ATOM 656 C CA . VAL A 1 80 ? -13.359 7.733 15.415 1.00 86.19 80 VAL A CA 1
ATOM 657 C C . VAL A 1 80 ? -12.668 8.792 14.557 1.00 86.19 80 VAL A C 1
ATOM 659 O O . VAL A 1 80 ? -11.557 8.594 14.066 1.00 86.19 80 VAL A O 1
ATOM 662 N N . GLU A 1 81 ? -13.335 9.929 14.378 1.00 90.75 81 GLU A N 1
ATOM 663 C CA . GLU A 1 81 ? -12.782 11.123 13.736 1.00 90.75 81 GLU A CA 1
ATOM 664 C C . GLU A 1 81 ? -12.205 12.092 14.771 1.00 90.75 81 GLU A C 1
ATOM 666 O O . GLU A 1 81 ? -11.071 12.552 14.630 1.00 90.75 81 GLU A O 1
ATOM 671 N N . ARG A 1 82 ? -12.973 12.395 15.826 1.00 89.69 82 ARG A N 1
ATOM 672 C CA . ARG A 1 82 ? -12.581 13.346 16.873 1.00 89.69 82 ARG A CA 1
ATOM 673 C C . ARG A 1 82 ? -13.304 13.078 18.192 1.00 89.69 82 ARG A C 1
ATOM 675 O O . ARG A 1 82 ? -14.452 12.642 18.199 1.00 89.69 82 ARG A O 1
ATOM 682 N N . LEU A 1 83 ? -12.631 13.407 19.294 1.00 89.44 83 LEU A N 1
ATOM 683 C CA . LEU A 1 83 ? -13.199 13.521 20.635 1.00 89.44 83 LEU A CA 1
ATOM 684 C C . LEU A 1 83 ? -13.111 14.984 21.093 1.00 89.44 83 LEU A C 1
ATOM 686 O O . LEU A 1 83 ? -12.017 15.546 21.128 1.00 89.44 83 LEU A O 1
ATOM 690 N N . ASP A 1 84 ? -14.248 15.584 21.437 1.00 91.75 84 ASP A N 1
ATOM 691 C CA . ASP A 1 84 ? -14.334 16.936 21.990 1.00 91.75 84 ASP A CA 1
ATOM 692 C C . ASP A 1 84 ? -14.706 16.868 23.476 1.00 91.75 84 ASP A C 1
ATOM 694 O O . ASP A 1 84 ? -15.634 16.154 23.860 1.00 91.75 84 ASP A O 1
ATOM 698 N N . ILE A 1 85 ? -14.003 17.638 24.307 1.00 92.44 85 ILE A N 1
ATOM 699 C CA . ILE A 1 85 ? -14.285 17.785 25.739 1.00 92.44 85 ILE A CA 1
ATOM 700 C C . ILE A 1 85 ? -14.822 19.201 25.951 1.00 92.44 85 ILE A C 1
ATOM 702 O O . ILE A 1 85 ? -14.125 20.176 25.671 1.00 92.44 85 ILE A O 1
ATOM 706 N N . LYS A 1 86 ? -16.070 19.313 26.407 1.00 88.62 86 LYS A N 1
ATOM 707 C CA . LYS A 1 86 ? -16.740 20.590 26.684 1.00 88.62 86 LYS A CA 1
ATOM 708 C C . LYS A 1 86 ? -16.371 21.095 28.086 1.00 88.62 86 LYS A C 1
ATOM 710 O O . LYS A 1 86 ? -15.967 20.320 28.953 1.00 88.62 86 LYS A O 1
ATOM 715 N N . GLU A 1 87 ? -16.532 22.398 28.320 1.00 84.50 87 GLU A N 1
ATOM 716 C CA 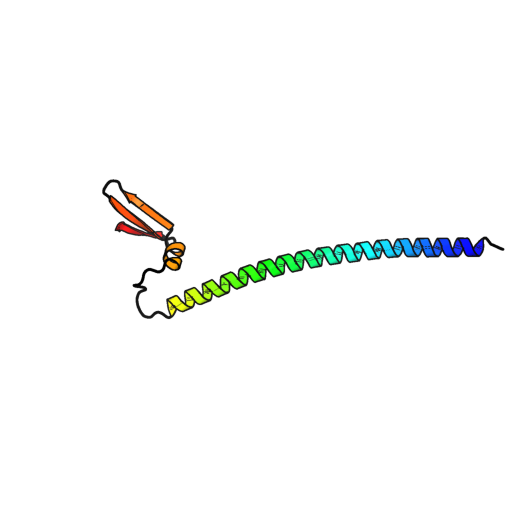. GLU A 1 87 ? -16.212 23.047 29.607 1.00 84.50 87 GLU A CA 1
ATOM 717 C C . GLU A 1 87 ? -16.983 22.448 30.796 1.00 84.50 87 GLU A C 1
ATOM 719 O O . GLU A 1 87 ? -16.473 22.396 31.913 1.00 84.50 87 GLU A O 1
ATOM 724 N N . ASP A 1 88 ? -18.184 21.920 30.552 1.00 90.31 88 ASP A N 1
ATOM 725 C CA . ASP A 1 88 ? -19.029 21.239 31.538 1.00 90.31 88 ASP A CA 1
ATOM 726 C C . ASP A 1 88 ? -18.664 19.758 31.746 1.00 90.31 88 ASP A C 1
ATOM 728 O O . ASP A 1 88 ? -19.440 19.002 32.330 1.00 90.31 88 ASP A O 1
ATOM 732 N N . LYS A 1 89 ? -17.476 19.341 31.287 1.00 85.31 89 LYS A N 1
ATOM 733 C CA . LYS A 1 89 ? -16.969 17.960 31.305 1.00 85.31 89 LYS A CA 1
ATOM 734 C C . LYS A 1 89 ? -17.789 16.971 30.475 1.00 85.31 89 LYS A C 1
ATOM 736 O O . LYS A 1 89 ? -17.545 15.771 30.578 1.00 85.31 89 LYS A O 1
ATOM 741 N N . LYS A 1 90 ? -18.715 17.439 29.635 1.00 88.50 90 LYS A N 1
ATOM 742 C CA . LYS A 1 90 ? -19.378 16.566 28.663 1.00 88.50 90 LYS A CA 1
ATOM 743 C C . LYS A 1 90 ? -18.403 16.183 27.567 1.00 88.50 90 LYS A C 1
ATOM 745 O O . LYS A 1 90 ? -17.666 17.031 27.053 1.00 88.50 90 LYS A O 1
ATOM 750 N N . ILE A 1 91 ? -18.430 14.916 27.187 1.00 90.00 91 ILE A N 1
ATOM 751 C CA . ILE A 1 91 ? -17.590 14.397 26.118 1.00 90.00 91 ILE A CA 1
ATOM 752 C C . ILE A 1 91 ? -18.485 14.204 24.902 1.00 90.00 91 ILE A C 1
ATOM 754 O O . ILE A 1 91 ? -19.609 13.735 25.013 1.00 90.00 91 ILE A O 1
ATOM 758 N N . SER A 1 92 ? -18.008 14.578 23.722 1.00 90.38 92 SER A N 1
ATOM 759 C CA . SER A 1 92 ? -18.689 14.216 22.485 1.00 90.38 92 SER A CA 1
ATOM 760 C C . SER A 1 92 ? -17.731 13.553 21.520 1.00 90.38 92 SER A C 1
ATOM 762 O O . SER A 1 92 ? -16.668 14.090 21.213 1.00 90.38 92 SER A O 1
ATOM 764 N N . LEU A 1 93 ? -18.127 12.380 21.049 1.00 90.00 93 LEU A N 1
ATOM 765 C CA . LEU A 1 93 ? -17.386 11.554 20.120 1.00 90.00 93 LEU A CA 1
ATOM 766 C C . LEU A 1 93 ? -18.010 11.685 18.733 1.00 90.00 93 LEU A C 1
ATOM 768 O O . LEU A 1 93 ? -19.203 11.436 18.563 1.00 90.00 93 LEU A O 1
ATOM 772 N N . THR A 1 94 ? -17.202 12.052 17.746 1.00 91.25 94 THR A N 1
ATOM 773 C CA . THR A 1 94 ? -17.605 12.099 16.338 1.00 91.25 94 THR A CA 1
ATOM 774 C C . THR A 1 94 ? -16.919 10.964 15.592 1.00 91.25 94 THR A C 1
ATOM 776 O O . THR A 1 94 ? -15.692 10.833 15.627 1.00 91.25 94 THR A O 1
ATOM 779 N N . PHE A 1 95 ? -17.711 10.130 14.929 1.00 89.69 95 PHE A N 1
ATOM 780 C CA . PHE A 1 95 ? -17.249 9.052 14.064 1.00 89.69 95 PHE A CA 1
ATOM 781 C C . PHE A 1 95 ? -17.078 9.554 12.632 1.00 89.69 95 PHE A C 1
ATOM 783 O O . PHE A 1 95 ? -17.793 10.449 12.190 1.00 89.69 95 PHE A O 1
ATOM 790 N N . LYS A 1 96 ? -16.198 8.910 11.860 1.00 89.56 96 LYS A N 1
ATOM 791 C CA . LYS A 1 96 ? -15.930 9.279 10.455 1.00 89.56 96 LYS A CA 1
ATOM 792 C C . LYS A 1 96 ? -17.136 9.132 9.523 1.00 89.56 96 LYS A C 1
ATOM 794 O O . LYS A 1 96 ? -17.110 9.625 8.401 1.00 89.56 96 LYS A O 1
ATOM 799 N N . ASN A 1 97 ? -18.177 8.423 9.953 1.00 88.06 97 ASN A N 1
ATOM 800 C CA . ASN A 1 97 ? -19.450 8.325 9.236 1.00 88.06 97 ASN A CA 1
ATOM 801 C C . ASN A 1 97 ? -20.409 9.491 9.558 1.00 88.06 97 ASN A C 1
ATOM 803 O O . ASN A 1 97 ? -21.558 9.461 9.126 1.00 88.06 97 ASN A O 1
ATOM 807 N N . GLY A 1 98 ? -19.965 10.490 10.329 1.00 87.81 98 GLY A N 1
ATOM 808 C CA . GLY A 1 98 ? -20.753 11.654 10.733 1.00 87.81 98 GLY A CA 1
ATOM 809 C C . GLY A 1 98 ? -21.655 11.421 11.946 1.00 87.81 98 GLY A C 1
ATOM 810 O O . GLY A 1 98 ? -22.299 12.364 12.403 1.00 87.81 98 GLY A O 1
ATOM 811 N N . VAL A 1 99 ? -21.709 10.201 12.495 1.00 90.56 99 VAL A N 1
ATOM 812 C CA . VAL A 1 99 ? -22.448 9.936 13.735 1.00 90.56 99 VAL A CA 1
ATOM 813 C C . VAL A 1 99 ? -21.747 10.642 14.890 1.00 90.56 99 VAL A C 1
ATOM 815 O O . VAL A 1 99 ? -20.529 10.549 15.046 1.00 90.56 99 VAL A O 1
ATOM 818 N N . ARG A 1 100 ? -22.530 11.327 15.722 1.00 91.50 100 ARG A N 1
ATOM 819 C CA . ARG A 1 100 ? -22.062 11.973 16.946 1.00 91.50 100 ARG A CA 1
ATOM 820 C C . ARG A 1 100 ? -22.754 11.349 18.150 1.00 91.50 100 ARG A C 1
ATOM 822 O O . ARG A 1 100 ? -23.975 11.235 18.157 1.00 91.50 100 ARG A O 1
ATOM 829 N N . ILE A 1 101 ? -21.970 10.975 19.154 1.00 89.88 101 ILE A N 1
ATOM 830 C CA . ILE A 1 101 ? -22.454 10.467 20.440 1.00 89.88 101 ILE A CA 1
ATOM 831 C C . ILE A 1 101 ? -21.975 11.426 21.527 1.00 89.88 101 ILE A C 1
ATOM 833 O O . ILE A 1 101 ? -20.779 11.695 21.624 1.00 89.88 101 ILE A O 1
ATOM 837 N N . ASP A 1 102 ? -22.897 11.955 22.326 1.00 90.94 102 ASP A N 1
ATOM 838 C CA . ASP A 1 102 ? -22.565 12.666 23.561 1.00 90.94 102 ASP A CA 1
ATOM 839 C C . ASP A 1 102 ? -22.512 11.636 24.711 1.00 90.94 102 ASP A C 1
ATOM 841 O O . ASP A 1 102 ? -23.447 10.850 24.878 1.00 90.94 102 ASP A O 1
ATOM 845 N N . LEU A 1 103 ? -21.394 11.616 25.441 1.00 82.75 103 LEU A N 1
ATOM 846 C CA . LEU A 1 103 ? -21.056 10.710 26.546 1.00 82.75 103 LEU A CA 1
ATOM 847 C C . LEU A 1 103 ? -21.128 11.442 27.893 1.00 82.75 103 LEU A C 1
ATOM 849 O O . LEU A 1 103 ? -20.707 12.627 27.954 1.00 82.75 103 LEU A O 1
#

Secondary structure (DSSP, 8-state):
--HHHHHHHHHHHHHHHHHHHHHHHHHHHHHHHHHHHHHHHHHHHHHHHHHHHHHHHHHHHHH--S---S--HHHHHHHEEEEEE-TTS-EEEEETTS-EEE-

Radius of gyration: 33.2 Å; chains: 1; bounding box: 74×36×82 Å